Protein AF-A0A354DHS5-F1 (afdb_monomer_lite)

Radius of gyration: 15.84 Å; chains: 1; bounding box: 36×35×36 Å

Secondary structure (DSSP, 8-state):
-EEESSS-TTS-HHHHHHHHHHTT--EEEES-SB---SSSS--SPBPSEEESSHHHHHHHHHHHHHTT--S--EEE-PPPGGGPPPHHHHHHHHHHHHHHHHHTT--GGGHHHHHH--

Foldseek 3Di:
DAEAQADALLDDRVVVQVVCVVVVAFEEEAVDQARGRRQAQHDPHGGPYYDPDVVVVVVVQVVCVVVVNDDYYYYNYHDDPVRHDDPVVVVVLSVVQVVVCVVVVPDDPRSVVSSVVD

Sequence (118 aa):
AVICAGAKSILDLGLTMEYLETKGVPVIGYQTNVLPAFYTRTSPYPVNFRADDVETIAATLKTKWDLNLKGGAVIANPISEEHEMDEQTIRSVIETALRQADENDIKGKDVTPFLLGK

pLDDT: mean 93.33, std 7.1, range [56.22, 98.69]

Structure (mmCIF, N/CA/C/O backbone):
data_AF-A0A354DHS5-F1
#
_entry.id   AF-A0A354DHS5-F1
#
loop_
_atom_site.group_PDB
_atom_site.id
_atom_site.type_symbol
_atom_site.label_atom_id
_atom_site.label_alt_id
_atom_site.label_comp_id
_atom_site.label_asym_id
_atom_site.label_entity_id
_atom_site.label_seq_id
_atom_site.pdbx_PDB_ins_code
_atom_site.Cartn_x
_atom_site.Cartn_y
_atom_site.Cartn_z
_atom_site.occupancy
_atom_site.B_iso_or_equiv
_atom_site.auth_seq_id
_atom_site.auth_comp_id
_atom_site.auth_asym_id
_atom_site.auth_atom_id
_atom_site.pdbx_PDB_model_num
ATOM 1 N N . ALA A 1 1 ? -0.701 -5.554 -12.805 1.00 93.25 1 ALA A N 1
ATOM 2 C CA . ALA A 1 1 ? -0.249 -4.585 -11.789 1.00 93.25 1 ALA A CA 1
ATOM 3 C C . ALA A 1 1 ? -1.465 -3.822 -11.282 1.00 93.25 1 ALA A C 1
ATOM 5 O O . ALA A 1 1 ? -2.400 -3.672 -12.061 1.00 93.25 1 ALA A O 1
ATOM 6 N N . VAL A 1 2 ? -1.487 -3.406 -10.016 1.00 98.31 2 VAL A N 1
ATOM 7 C CA . VAL A 1 2 ? -2.601 -2.644 -9.425 1.00 98.31 2 VAL A CA 1
ATOM 8 C C . VAL A 1 2 ? -2.057 -1.323 -8.902 1.00 98.31 2 VAL A C 1
ATOM 10 O O . VAL A 1 2 ? -1.125 -1.332 -8.105 1.00 98.31 2 VAL A O 1
ATOM 13 N N . ILE A 1 3 ? -2.626 -0.212 -9.365 1.00 98.38 3 ILE A N 1
ATOM 14 C CA . ILE A 1 3 ? -2.281 1.139 -8.921 1.00 98.38 3 ILE A CA 1
ATOM 15 C C . ILE A 1 3 ? -3.321 1.569 -7.887 1.00 98.38 3 ILE A C 1
ATOM 17 O O . ILE A 1 3 ? -4.521 1.474 -8.154 1.00 98.38 3 ILE A O 1
ATOM 21 N N . CYS A 1 4 ? -2.883 2.017 -6.714 1.00 98.31 4 CYS A N 1
ATOM 22 C CA . CYS A 1 4 ? -3.774 2.471 -5.647 1.00 98.31 4 CYS A CA 1
ATOM 23 C C . CYS A 1 4 ? -3.083 3.456 -4.699 1.00 98.31 4 CYS A C 1
ATOM 25 O O . CYS A 1 4 ? -1.862 3.562 -4.690 1.00 98.31 4 CYS A O 1
ATOM 27 N N . ALA A 1 5 ? -3.859 4.109 -3.832 1.00 97.50 5 ALA A N 1
ATOM 28 C CA . ALA A 1 5 ? -3.346 4.911 -2.719 1.00 97.50 5 ALA A CA 1
ATOM 29 C C . ALA A 1 5 ? -2.967 4.057 -1.490 1.00 97.50 5 ALA A C 1
ATOM 31 O O . ALA A 1 5 ? -3.159 4.473 -0.355 1.00 97.50 5 ALA A O 1
ATOM 32 N N . GLY A 1 6 ? -2.465 2.837 -1.714 1.00 95.81 6 GLY A N 1
ATOM 33 C CA . GLY A 1 6 ? -2.236 1.839 -0.667 1.00 95.81 6 GLY A CA 1
ATOM 34 C C . GLY A 1 6 ? -3.487 1.025 -0.323 1.00 95.81 6 GLY A C 1
ATOM 35 O O . GLY A 1 6 ? -4.431 0.939 -1.118 1.00 95.81 6 GLY A O 1
ATOM 36 N N . ALA A 1 7 ? -3.475 0.363 0.836 1.00 93.44 7 ALA A N 1
ATOM 37 C CA . ALA A 1 7 ? -4.651 -0.343 1.344 1.00 93.44 7 ALA A CA 1
ATOM 38 C C . ALA A 1 7 ? -5.637 0.668 1.947 1.00 93.44 7 ALA A C 1
ATOM 40 O O . ALA A 1 7 ? -5.229 1.738 2.390 1.00 93.44 7 ALA A O 1
ATOM 41 N N . LYS A 1 8 ? -6.938 0.344 1.972 1.00 90.56 8 LYS A N 1
ATOM 42 C CA . LYS A 1 8 ? -7.931 1.224 2.606 1.00 90.56 8 LYS A CA 1
ATOM 43 C C . LYS A 1 8 ? -7.534 1.468 4.065 1.00 90.56 8 LYS A C 1
ATOM 45 O O . LYS A 1 8 ? -7.188 0.518 4.759 1.00 90.56 8 LYS A O 1
ATOM 50 N N . SER A 1 9 ? -7.654 2.709 4.524 1.00 85.75 9 SER A N 1
ATOM 51 C CA . SER A 1 9 ? -7.237 3.171 5.859 1.00 85.75 9 SER A CA 1
ATOM 52 C C . SER A 1 9 ? -7.906 2.445 7.039 1.00 85.75 9 SER A C 1
ATOM 54 O O . SER A 1 9 ? -7.416 2.488 8.158 1.00 85.75 9 SER A O 1
ATOM 56 N N . ILE A 1 10 ? -9.016 1.754 6.778 1.00 85.38 10 ILE A N 1
ATOM 57 C CA . ILE A 1 10 ? -9.744 0.900 7.726 1.00 85.38 10 ILE A CA 1
ATOM 58 C C . ILE A 1 10 ? -9.069 -0.458 7.993 1.00 85.38 10 ILE A C 1
ATOM 60 O O . ILE A 1 10 ? -9.553 -1.226 8.820 1.00 85.38 10 ILE A O 1
ATOM 64 N N . LEU A 1 11 ? -8.028 -0.806 7.232 1.00 90.56 11 LEU A N 1
ATOM 65 C CA . LEU A 1 11 ? -7.329 -2.089 7.306 1.00 90.56 11 LEU A CA 1
ATOM 66 C C . LEU A 1 11 ? -6.050 -1.977 8.141 1.00 90.56 11 LEU A C 1
ATOM 68 O O . LEU A 1 11 ? -5.474 -0.902 8.288 1.00 90.56 11 LEU A O 1
ATOM 72 N N . ASP A 1 12 ? -5.555 -3.121 8.610 1.00 93.00 12 ASP A N 1
ATOM 73 C CA . ASP A 1 12 ? -4.236 -3.210 9.232 1.00 93.00 12 ASP A CA 1
ATOM 74 C C . ASP A 1 12 ? -3.142 -3.217 8.153 1.00 93.00 12 ASP A C 1
ATOM 76 O O . ASP A 1 12 ? -2.963 -4.194 7.414 1.00 93.00 12 ASP A O 1
ATOM 80 N N . LEU A 1 13 ? -2.424 -2.100 8.032 1.00 94.94 13 LEU A N 1
ATOM 81 C CA . LEU A 1 13 ? -1.376 -1.927 7.027 1.00 94.94 13 LEU A CA 1
ATOM 82 C C . LEU A 1 13 ? -0.143 -2.791 7.309 1.00 94.94 13 LEU A C 1
ATOM 84 O O . LEU A 1 13 ? 0.457 -3.299 6.363 1.00 94.94 13 LEU A O 1
ATOM 88 N N . GLY A 1 14 ? 0.204 -3.007 8.580 1.00 95.94 14 GLY A N 1
ATOM 89 C CA . GLY A 1 14 ? 1.340 -3.845 8.962 1.00 95.94 14 GLY A CA 1
ATOM 90 C C . GLY A 1 14 ? 1.111 -5.294 8.559 1.00 95.94 14 GLY A C 1
ATOM 91 O O . GLY A 1 14 ? 1.910 -5.865 7.820 1.00 95.94 14 GLY A O 1
ATOM 92 N N . LEU A 1 15 ? -0.038 -5.855 8.942 1.00 97.62 15 LEU A N 1
ATOM 93 C CA . LEU A 1 15 ? -0.424 -7.210 8.539 1.00 97.62 15 LEU A CA 1
ATOM 94 C C . LEU A 1 15 ? -0.595 -7.336 7.021 1.00 97.62 15 LEU A C 1
ATOM 96 O O . LEU A 1 15 ? -0.303 -8.388 6.454 1.00 97.62 15 LEU A O 1
ATOM 100 N N . THR A 1 16 ? -1.039 -6.273 6.345 1.00 97.56 16 THR A N 1
ATOM 101 C CA . THR A 1 16 ? -1.123 -6.255 4.878 1.00 97.56 16 THR A CA 1
ATOM 102 C C . THR A 1 16 ? 0.262 -6.372 4.242 1.00 97.56 16 THR A C 1
ATOM 104 O O . THR A 1 16 ? 0.433 -7.174 3.323 1.00 97.56 16 THR A O 1
ATOM 107 N N . MET A 1 17 ? 1.251 -5.614 4.726 1.00 97.94 17 MET A N 1
ATOM 108 C CA . MET A 1 17 ? 2.624 -5.676 4.214 1.00 97.94 17 MET A CA 1
ATOM 109 C C . MET A 1 17 ? 3.251 -7.055 4.432 1.00 97.94 17 MET A C 1
ATOM 111 O O . MET A 1 17 ? 3.751 -7.641 3.472 1.00 97.94 17 MET A O 1
ATOM 115 N N . GLU A 1 18 ? 3.108 -7.624 5.630 1.00 98.19 18 GLU A N 1
ATOM 116 C CA . GLU A 1 18 ? 3.556 -8.991 5.945 1.00 98.19 18 GLU A CA 1
ATOM 117 C C . GLU A 1 18 ? 2.909 -10.041 5.026 1.00 98.19 18 GLU A C 1
ATOM 119 O O . GLU A 1 18 ? 3.559 -10.970 4.529 1.00 98.19 18 GLU A O 1
ATOM 124 N N . TYR A 1 19 ? 1.611 -9.892 4.743 1.00 98.38 19 TYR A N 1
ATOM 125 C CA . TYR A 1 19 ? 0.894 -10.808 3.860 1.00 98.38 19 TYR A CA 1
ATOM 126 C C . TYR A 1 19 ? 1.394 -10.716 2.414 1.00 98.38 19 TYR A C 1
ATOM 128 O O . TYR A 1 19 ? 1.583 -11.743 1.755 1.00 98.38 19 TYR A O 1
ATOM 136 N N . LEU A 1 20 ? 1.602 -9.500 1.903 1.00 97.94 20 LEU A N 1
ATOM 137 C CA . LEU A 1 20 ? 2.101 -9.273 0.545 1.00 97.94 20 LEU A CA 1
ATOM 138 C C . LEU A 1 20 ? 3.525 -9.807 0.382 1.00 97.94 20 LEU A C 1
ATOM 140 O O . LEU A 1 20 ? 3.795 -10.498 -0.605 1.00 97.94 20 LEU A O 1
ATOM 144 N N . GLU A 1 21 ? 4.389 -9.583 1.372 1.00 97.00 21 GLU A N 1
ATOM 145 C CA . GLU A 1 21 ? 5.743 -10.135 1.412 1.00 97.00 21 GLU A CA 1
ATOM 146 C C . GLU A 1 21 ? 5.721 -11.667 1.391 1.00 97.00 21 GLU A C 1
ATOM 148 O O . GLU A 1 21 ? 6.322 -12.284 0.509 1.00 97.00 21 GLU A O 1
ATOM 153 N N . THR A 1 22 ? 4.925 -12.288 2.267 1.00 97.50 22 THR A N 1
ATOM 154 C CA . THR A 1 22 ? 4.758 -13.751 2.326 1.00 97.50 22 THR A CA 1
ATOM 155 C C . THR A 1 22 ? 4.285 -14.337 0.989 1.00 97.50 22 THR A C 1
ATOM 157 O O . THR A 1 22 ? 4.631 -15.465 0.628 1.00 97.50 22 THR A O 1
ATOM 160 N N . LYS A 1 23 ? 3.476 -13.591 0.227 1.00 97.19 23 LYS A N 1
ATOM 161 C CA . LYS A 1 23 ? 2.977 -14.003 -1.097 1.00 97.19 23 LYS A CA 1
ATOM 162 C C . LYS A 1 23 ? 3.905 -13.621 -2.254 1.00 97.19 23 LYS A C 1
ATOM 164 O O . LYS A 1 23 ? 3.567 -13.919 -3.401 1.00 97.19 23 LYS A O 1
ATOM 169 N N . GLY A 1 24 ? 5.045 -12.986 -1.986 1.00 96.44 24 GLY A N 1
ATOM 170 C CA . GLY A 1 24 ? 5.980 -12.520 -3.010 1.00 96.44 24 GLY A CA 1
ATOM 171 C C . GLY A 1 24 ? 5.387 -11.443 -3.925 1.00 96.44 24 GLY A C 1
ATOM 172 O O . GLY A 1 24 ? 5.729 -11.384 -5.111 1.00 96.44 24 GLY A O 1
ATOM 173 N N . VAL A 1 25 ? 4.460 -10.629 -3.410 1.00 98.00 25 VAL A N 1
ATOM 174 C CA . VAL A 1 25 ? 3.856 -9.507 -4.139 1.00 98.00 25 VAL A CA 1
ATOM 175 C C . VAL A 1 25 ? 4.640 -8.234 -3.817 1.00 98.00 25 VAL A C 1
ATOM 177 O O . VAL A 1 25 ? 4.541 -7.743 -2.696 1.00 98.00 25 VAL A O 1
ATOM 180 N N . PRO A 1 26 ? 5.390 -7.664 -4.776 1.00 97.56 26 PRO A N 1
ATOM 181 C CA . PRO A 1 26 ? 6.142 -6.445 -4.524 1.00 97.56 26 PRO A CA 1
ATOM 182 C C . PRO A 1 26 ? 5.209 -5.239 -4.391 1.00 97.56 26 PRO A C 1
ATOM 184 O O . PRO A 1 26 ? 4.252 -5.081 -5.162 1.00 97.56 26 PRO A O 1
ATOM 187 N N . VAL A 1 27 ? 5.544 -4.371 -3.444 1.00 98.50 27 VAL A N 1
ATOM 188 C CA . VAL A 1 27 ? 4.927 -3.070 -3.199 1.00 98.50 27 VAL A CA 1
ATOM 189 C C . VAL A 1 27 ? 5.917 -1.979 -3.588 1.00 98.50 27 VAL A C 1
ATOM 191 O O . VAL A 1 27 ? 6.984 -1.843 -2.989 1.00 98.50 27 VAL A O 1
ATOM 194 N N . ILE A 1 28 ? 5.546 -1.215 -4.609 1.00 98.69 28 ILE A N 1
ATOM 195 C CA . ILE A 1 28 ? 6.348 -0.163 -5.227 1.00 98.69 28 ILE A CA 1
ATOM 196 C C . ILE A 1 28 ? 5.760 1.183 -4.828 1.00 98.69 28 ILE A C 1
ATOM 198 O O . ILE A 1 28 ? 4.611 1.460 -5.162 1.00 98.69 28 ILE A O 1
ATOM 202 N N . GLY A 1 29 ? 6.526 2.025 -4.143 1.00 98.62 29 GLY A N 1
ATOM 203 C CA . GLY A 1 29 ? 6.121 3.400 -3.855 1.00 98.62 29 GLY A CA 1
ATOM 204 C C . GLY A 1 29 ? 6.422 4.309 -5.040 1.00 98.62 29 GLY A C 1
ATOM 205 O O . GLY A 1 29 ? 7.585 4.459 -5.413 1.00 98.62 29 GLY A O 1
ATOM 206 N N . TYR A 1 30 ? 5.402 4.934 -5.628 1.00 98.69 30 TYR A N 1
ATOM 207 C CA . TYR A 1 30 ? 5.616 5.964 -6.645 1.00 98.69 30 TYR A CA 1
ATOM 208 C C . TYR A 1 30 ? 5.991 7.278 -5.956 1.00 98.69 30 TYR A C 1
ATOM 210 O O . TYR A 1 30 ? 5.181 7.8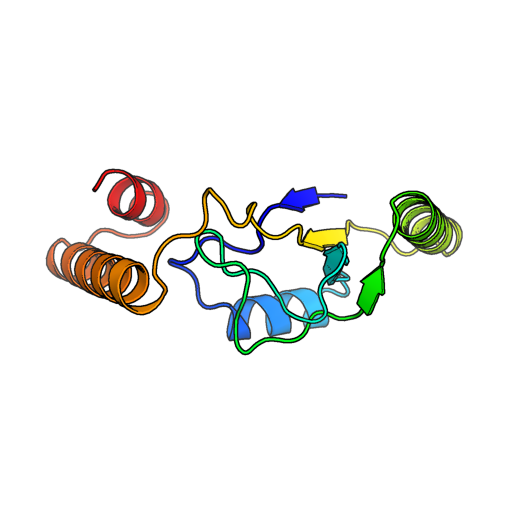54 -5.232 1.00 98.69 30 TYR A O 1
ATOM 218 N N . GLN A 1 31 ? 7.242 7.708 -6.133 1.00 98.44 31 GLN A N 1
ATOM 219 C CA . GLN A 1 31 ? 7.823 8.916 -5.531 1.00 98.44 31 GLN A CA 1
ATOM 220 C C . GLN A 1 31 ? 7.770 8.957 -3.989 1.00 98.44 31 GLN A C 1
ATOM 222 O O . GLN A 1 31 ? 7.905 10.013 -3.374 1.00 98.44 31 GLN A O 1
ATOM 227 N N . THR A 1 32 ? 7.619 7.798 -3.338 1.00 98.44 32 THR A N 1
ATOM 228 C CA . THR A 1 32 ? 7.533 7.660 -1.877 1.00 98.44 32 THR A CA 1
ATOM 229 C C . THR A 1 32 ? 8.307 6.442 -1.377 1.00 98.44 32 THR A C 1
ATOM 231 O O . THR A 1 32 ? 8.425 5.438 -2.075 1.00 98.44 32 THR A O 1
ATOM 234 N N . ASN A 1 33 ? 8.828 6.534 -0.151 1.00 98.38 33 ASN A N 1
ATOM 235 C CA . ASN A 1 33 ? 9.498 5.432 0.551 1.00 98.38 33 ASN A CA 1
ATOM 236 C C . ASN A 1 33 ? 8.571 4.701 1.538 1.00 98.38 33 ASN A C 1
ATOM 238 O O . ASN A 1 33 ? 8.968 3.695 2.124 1.00 98.38 33 ASN A O 1
ATOM 242 N N . VAL A 1 34 ? 7.350 5.197 1.732 1.00 98.31 34 VAL A N 1
ATOM 243 C CA . VAL A 1 34 ? 6.371 4.643 2.675 1.00 98.31 34 VAL A CA 1
ATOM 244 C C . VAL A 1 34 ? 5.085 4.271 1.958 1.00 98.31 34 VAL A C 1
ATOM 246 O O . VAL A 1 34 ? 4.749 4.851 0.924 1.00 98.31 34 VAL A O 1
ATOM 249 N N . LEU A 1 35 ? 4.369 3.294 2.502 1.00 98.25 35 LEU A N 1
ATOM 250 C CA . LEU A 1 35 ? 3.052 2.905 2.033 1.00 98.25 35 LEU A CA 1
ATOM 251 C C . LEU A 1 35 ? 2.065 4.045 2.354 1.00 98.25 35 LEU A C 1
ATOM 253 O O . LEU A 1 35 ? 1.866 4.326 3.534 1.00 98.25 35 LEU A O 1
ATOM 257 N N . PRO A 1 36 ? 1.434 4.704 1.369 1.00 97.88 36 PRO A N 1
ATOM 258 C CA . PRO A 1 36 ? 0.335 5.630 1.633 1.00 97.88 36 PRO A CA 1
ATOM 259 C C . PRO A 1 36 ? -0.842 4.907 2.303 1.00 97.88 36 PRO A C 1
ATOM 261 O O . PRO A 1 36 ? -1.122 3.746 1.996 1.00 97.88 36 PRO A O 1
ATOM 264 N N . ALA A 1 37 ? -1.544 5.593 3.204 1.00 96.12 37 ALA A N 1
ATOM 265 C CA . ALA A 1 37 ? -2.663 5.038 3.968 1.00 96.12 37 ALA A CA 1
ATOM 266 C C . ALA A 1 37 ? -4.014 5.556 3.454 1.00 96.12 37 ALA A C 1
ATOM 268 O O . ALA A 1 37 ? -4.889 5.959 4.222 1.00 96.12 37 ALA A O 1
ATOM 269 N N . PHE A 1 38 ? -4.197 5.518 2.132 1.00 95.50 38 PHE A N 1
ATOM 270 C CA . PHE A 1 38 ? -5.410 5.904 1.410 1.00 95.50 38 PHE A CA 1
ATOM 271 C C . PHE A 1 38 ? -5.759 7.400 1.482 1.00 95.50 38 PHE A C 1
ATOM 273 O O . PHE A 1 38 ? -5.628 8.089 0.474 1.00 95.50 38 PHE A O 1
ATOM 280 N N . TYR A 1 39 ? -6.179 7.902 2.647 1.00 94.44 39 TYR A N 1
ATOM 281 C CA . TYR A 1 39 ? -6.520 9.317 2.864 1.00 94.44 39 TYR A CA 1
ATOM 282 C C . TYR A 1 39 ? -5.319 10.180 3.267 1.00 94.44 39 TYR A C 1
ATOM 284 O O . TYR A 1 39 ? -5.378 11.400 3.123 1.00 94.44 39 TYR A O 1
ATOM 292 N N . THR A 1 40 ? -4.244 9.555 3.753 1.00 95.19 40 THR A N 1
ATOM 293 C CA . THR A 1 40 ? -2.977 10.217 4.081 1.00 95.19 40 THR A CA 1
ATOM 294 C C . THR A 1 40 ? -1.861 9.728 3.166 1.00 95.19 40 THR A C 1
ATOM 296 O O . THR A 1 40 ? -1.836 8.576 2.708 1.00 95.19 40 THR A O 1
ATOM 299 N N . ARG A 1 41 ? -0.912 10.617 2.885 1.00 96.94 41 ARG A N 1
ATOM 300 C CA . ARG A 1 41 ? 0.248 10.358 2.023 1.00 96.94 41 ARG A CA 1
ATOM 301 C C . ARG A 1 41 ? 1.275 9.460 2.698 1.00 96.94 41 ARG A C 1
ATOM 303 O O . ARG A 1 41 ? 2.035 8.782 2.007 1.00 96.94 41 ARG A O 1
ATOM 310 N N . THR A 1 42 ? 1.295 9.447 4.026 1.00 95.38 42 THR A N 1
ATOM 311 C CA . THR A 1 42 ? 2.297 8.760 4.841 1.00 95.38 42 THR A CA 1
ATOM 312 C C . THR A 1 42 ? 1.679 7.683 5.731 1.00 95.38 42 THR A C 1
ATOM 314 O O . THR A 1 42 ? 0.489 7.694 6.051 1.00 95.38 42 THR A O 1
ATOM 317 N N . SER A 1 43 ? 2.521 6.729 6.121 1.00 95.38 43 SER A N 1
ATOM 318 C CA . SER A 1 43 ? 2.275 5.751 7.181 1.00 95.38 43 SER A CA 1
ATOM 319 C C . SER A 1 43 ? 3.630 5.326 7.771 1.00 95.38 43 SER A C 1
ATOM 321 O O . SER A 1 43 ? 4.670 5.623 7.169 1.00 95.38 43 SER A O 1
ATOM 323 N N . PRO A 1 44 ? 3.672 4.622 8.917 1.00 95.44 44 PRO A N 1
ATOM 324 C CA . PRO A 1 44 ? 4.932 4.131 9.476 1.00 95.44 44 PRO A CA 1
ATOM 325 C C . PRO A 1 44 ? 5.511 2.924 8.714 1.00 95.44 44 PRO A C 1
ATOM 327 O O . PRO A 1 44 ? 6.566 2.420 9.098 1.00 95.44 44 PRO A O 1
ATOM 330 N N . TYR A 1 45 ? 4.843 2.436 7.661 1.00 97.69 45 TYR A N 1
ATOM 331 C CA . TYR A 1 45 ? 5.223 1.211 6.959 1.00 97.69 45 TYR A CA 1
ATOM 332 C C . TYR A 1 45 ? 6.018 1.524 5.684 1.00 97.69 45 TYR A C 1
ATOM 334 O O . TYR A 1 45 ? 5.490 2.191 4.792 1.00 97.69 45 TYR A O 1
ATOM 342 N N . PRO A 1 46 ? 7.269 1.053 5.550 1.00 98.12 46 PRO A N 1
ATOM 343 C CA . PRO A 1 46 ? 8.051 1.241 4.332 1.00 98.12 46 PRO A CA 1
ATOM 344 C C . PRO A 1 46 ? 7.506 0.384 3.181 1.00 98.12 46 PRO A C 1
ATOM 346 O O . PRO A 1 46 ? 7.005 -0.715 3.404 1.00 98.12 46 PRO A O 1
ATOM 349 N N . VAL A 1 47 ? 7.637 0.860 1.941 1.00 98.19 47 VAL A N 1
ATOM 350 C CA . VAL A 1 47 ? 7.444 0.012 0.744 1.00 98.19 47 VAL A CA 1
ATOM 351 C C . VAL A 1 47 ? 8.682 -0.854 0.487 1.00 98.19 47 VAL A C 1
ATOM 353 O O . VAL A 1 47 ? 9.744 -0.601 1.052 1.00 98.19 47 VAL A O 1
ATOM 356 N N . ASN A 1 48 ? 8.590 -1.849 -0.405 1.00 96.06 48 ASN A N 1
ATOM 357 C CA . ASN A 1 48 ? 9.763 -2.662 -0.750 1.00 96.06 48 ASN A CA 1
ATOM 358 C C . ASN A 1 48 ? 10.805 -1.856 -1.538 1.00 96.06 48 ASN A C 1
ATOM 360 O O . ASN A 1 48 ? 12.001 -2.017 -1.309 1.00 96.06 48 ASN A O 1
ATOM 364 N N . PHE A 1 49 ? 10.362 -1.001 -2.467 1.00 95.12 49 PHE A N 1
ATOM 365 C CA . PHE A 1 49 ? 11.233 -0.038 -3.141 1.00 95.12 49 PHE A CA 1
ATOM 366 C C . PHE A 1 49 ? 10.455 1.165 -3.681 1.00 95.12 49 PHE A C 1
ATOM 368 O O . PHE A 1 49 ? 9.262 1.080 -3.980 1.00 95.12 49 PHE A O 1
ATOM 375 N N . ARG A 1 50 ? 11.162 2.287 -3.822 1.00 98.38 50 ARG A N 1
ATOM 376 C CA . ARG A 1 50 ? 10.674 3.523 -4.434 1.00 98.38 50 ARG A CA 1
ATOM 377 C C . ARG A 1 50 ? 11.028 3.558 -5.920 1.00 98.38 50 ARG A C 1
ATOM 379 O O . ARG A 1 50 ? 12.129 3.165 -6.296 1.00 98.38 50 ARG A O 1
ATOM 386 N N . ALA A 1 51 ? 10.119 4.071 -6.740 1.00 98.44 51 ALA A N 1
ATOM 387 C CA . ALA A 1 51 ? 10.369 4.433 -8.132 1.00 98.44 51 ALA A CA 1
ATOM 388 C C . ALA A 1 51 ? 9.877 5.864 -8.379 1.00 98.44 51 ALA A C 1
ATOM 390 O O . ALA A 1 51 ? 8.760 6.203 -7.987 1.00 98.44 51 ALA A O 1
ATOM 391 N N . ASP A 1 52 ? 10.702 6.702 -9.006 1.00 98.38 52 ASP A N 1
ATOM 392 C CA . ASP A 1 52 ? 10.391 8.124 -9.216 1.00 98.38 52 ASP A CA 1
ATOM 393 C C . ASP A 1 52 ? 9.719 8.420 -10.568 1.00 98.38 52 ASP A C 1
ATOM 395 O O . ASP A 1 52 ? 9.149 9.497 -10.753 1.00 98.38 52 ASP A O 1
ATOM 399 N N . ASP A 1 53 ? 9.725 7.444 -11.478 1.00 98.31 53 ASP A N 1
ATOM 400 C CA . ASP A 1 53 ? 9.174 7.525 -12.829 1.00 98.31 53 ASP A CA 1
ATOM 401 C C . ASP A 1 53 ? 8.460 6.223 -13.240 1.00 98.31 53 ASP A C 1
ATOM 403 O O . ASP A 1 53 ? 8.639 5.149 -12.648 1.00 98.31 53 ASP A O 1
ATOM 407 N N . VAL A 1 54 ? 7.592 6.330 -14.248 1.00 98.19 54 VAL A N 1
ATOM 408 C CA . VAL A 1 54 ? 6.743 5.218 -14.703 1.00 98.19 54 VAL A CA 1
ATOM 409 C C . VAL A 1 54 ? 7.520 4.202 -15.537 1.00 98.19 54 VAL A C 1
ATOM 411 O O . VAL A 1 54 ? 7.166 3.020 -15.550 1.00 98.19 54 VAL A O 1
ATOM 414 N N . GLU A 1 55 ? 8.598 4.625 -16.191 1.00 98.56 55 GLU A N 1
ATOM 415 C CA . GLU A 1 55 ? 9.488 3.788 -16.989 1.00 98.56 55 GLU A CA 1
ATOM 416 C C . GLU A 1 55 ? 10.192 2.748 -16.109 1.00 98.56 55 GLU A C 1
ATOM 418 O O . GLU A 1 55 ? 10.215 1.562 -16.448 1.00 98.56 55 GLU A O 1
ATOM 423 N N . THR A 1 56 ? 10.676 3.156 -14.938 1.00 98.38 56 THR A N 1
ATOM 424 C CA . THR A 1 56 ? 11.293 2.291 -13.926 1.00 98.38 56 THR A CA 1
ATOM 425 C C . THR A 1 56 ? 10.300 1.253 -13.408 1.00 98.38 56 THR A C 1
ATOM 427 O O . THR A 1 56 ? 10.627 0.064 -13.298 1.00 98.38 56 THR A O 1
ATOM 430 N N . ILE A 1 57 ? 9.054 1.662 -13.144 1.00 98.38 57 ILE A N 1
ATOM 431 C CA . ILE A 1 57 ? 7.981 0.739 -12.746 1.00 98.38 57 ILE A CA 1
ATOM 432 C C . ILE A 1 57 ? 7.722 -0.276 -13.866 1.00 98.38 57 ILE A C 1
ATOM 434 O O . ILE A 1 57 ? 7.714 -1.486 -13.619 1.00 98.38 57 ILE A O 1
ATOM 438 N N . ALA A 1 58 ? 7.548 0.190 -15.104 1.00 98.38 58 ALA A N 1
ATOM 439 C CA . ALA A 1 58 ? 7.277 -0.664 -16.257 1.00 98.38 58 ALA A CA 1
ATOM 440 C C . ALA A 1 58 ? 8.416 -1.667 -16.519 1.00 98.38 58 ALA A C 1
ATOM 442 O O . ALA A 1 58 ? 8.155 -2.859 -16.710 1.00 98.38 58 ALA A O 1
ATOM 443 N N . ALA A 1 59 ? 9.672 -1.218 -16.460 1.00 98.31 59 ALA A N 1
ATOM 444 C CA . ALA A 1 59 ? 10.855 -2.062 -16.617 1.00 98.31 59 ALA A CA 1
ATOM 445 C C . ALA A 1 59 ? 10.956 -3.128 -15.514 1.00 98.31 59 ALA A C 1
ATOM 447 O O . ALA A 1 59 ? 11.292 -4.285 -15.794 1.00 98.31 59 ALA A O 1
ATOM 448 N N . THR A 1 60 ? 10.593 -2.779 -14.277 1.00 97.44 60 THR A N 1
ATOM 449 C CA . THR A 1 60 ? 10.588 -3.725 -13.152 1.00 97.44 60 THR A CA 1
ATOM 450 C C . THR A 1 60 ? 9.517 -4.802 -13.324 1.00 97.44 60 THR A C 1
ATOM 452 O O . THR A 1 60 ? 9.795 -5.991 -13.147 1.00 97.44 60 THR A O 1
ATOM 455 N N . LEU A 1 61 ? 8.303 -4.420 -13.734 1.00 97.94 61 LEU A N 1
ATOM 456 C CA . LEU A 1 61 ? 7.221 -5.369 -14.023 1.00 97.94 61 LEU A CA 1
ATOM 457 C C . LEU A 1 61 ? 7.586 -6.310 -15.172 1.00 97.94 61 LEU A C 1
ATOM 459 O O . LEU A 1 61 ? 7.387 -7.521 -15.061 1.00 97.94 61 LEU A O 1
ATOM 463 N N . LYS A 1 62 ? 8.161 -5.761 -16.248 1.00 98.25 62 LYS A N 1
ATOM 464 C CA . LYS A 1 62 ? 8.645 -6.553 -17.378 1.00 98.25 62 LYS A CA 1
ATOM 465 C C . LYS A 1 62 ? 9.689 -7.572 -16.925 1.00 98.25 62 LYS A C 1
ATOM 467 O O . LYS A 1 62 ? 9.519 -8.757 -17.187 1.00 98.25 62 LYS A O 1
ATOM 472 N N . THR A 1 63 ? 10.703 -7.131 -16.182 1.00 97.94 63 THR A N 1
ATOM 473 C CA . THR A 1 63 ? 11.758 -8.009 -15.650 1.00 97.94 63 THR A CA 1
ATOM 474 C C . THR A 1 63 ? 11.180 -9.127 -14.783 1.00 97.94 63 THR A C 1
ATOM 476 O O . THR A 1 63 ? 11.528 -10.293 -14.965 1.00 97.94 63 THR A O 1
ATOM 479 N N . LYS A 1 64 ? 10.246 -8.807 -13.876 1.00 97.00 64 LYS A N 1
ATOM 480 C CA . LYS A 1 64 ? 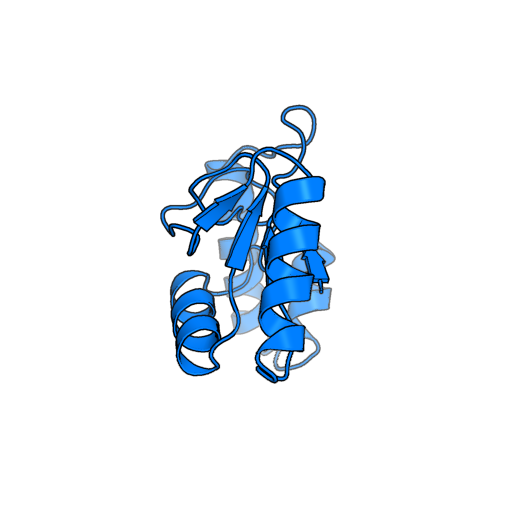9.556 -9.803 -13.040 1.00 97.00 64 LYS A CA 1
ATOM 481 C C . LYS A 1 64 ? 8.918 -10.909 -13.888 1.00 97.00 64 LYS A C 1
ATOM 483 O O . LYS A 1 64 ? 9.060 -12.089 -13.564 1.00 97.00 64 LYS A O 1
ATOM 488 N N . TRP A 1 65 ? 8.203 -10.543 -14.948 1.00 97.88 65 TRP A N 1
ATOM 489 C CA . TRP A 1 65 ? 7.511 -11.514 -15.795 1.00 97.88 65 TRP A CA 1
ATOM 490 C C . TRP A 1 65 ? 8.449 -12.265 -16.743 1.00 97.88 65 TRP A C 1
ATOM 492 O O . TRP A 1 65 ? 8.244 -13.461 -16.941 1.00 97.88 65 TRP A O 1
ATOM 502 N N . ASP A 1 66 ? 9.503 -11.623 -17.251 1.00 98.38 66 ASP A N 1
ATOM 503 C CA . ASP A 1 66 ? 10.545 -12.278 -18.057 1.00 98.38 66 ASP A CA 1
ATOM 504 C C . ASP A 1 66 ? 11.288 -13.360 -17.246 1.00 98.38 66 ASP A C 1
ATOM 506 O O . ASP A 1 66 ? 11.642 -14.410 -17.780 1.00 98.38 66 ASP A O 1
ATOM 510 N N . LEU A 1 67 ? 11.446 -13.157 -15.932 1.00 97.94 67 LEU A N 1
ATOM 511 C CA . LEU A 1 67 ? 11.974 -14.151 -14.985 1.00 97.94 67 LEU A CA 1
ATOM 512 C C . LEU A 1 67 ? 10.952 -15.238 -14.593 1.00 97.94 67 LEU A C 1
ATOM 514 O O . LEU A 1 67 ? 11.208 -16.035 -13.691 1.00 97.94 67 LEU A O 1
ATOM 518 N N . ASN A 1 68 ? 9.783 -15.278 -15.241 1.00 97.31 68 ASN A N 1
ATOM 519 C CA . ASN A 1 68 ? 8.691 -16.222 -14.981 1.00 97.31 68 ASN A CA 1
ATOM 520 C C . ASN A 1 68 ? 8.133 -16.168 -13.539 1.00 97.31 68 ASN A C 1
ATOM 522 O O . ASN A 1 68 ? 7.489 -17.110 -13.065 1.00 97.31 68 ASN A O 1
ATOM 526 N N . LEU A 1 69 ? 8.332 -15.050 -12.829 1.00 97.00 69 LEU A N 1
ATOM 527 C CA . LEU A 1 69 ? 7.735 -14.822 -11.515 1.00 97.00 69 LEU A CA 1
ATOM 528 C C . LEU A 1 69 ? 6.274 -14.404 -11.703 1.00 97.00 69 LEU A C 1
ATOM 530 O O . LEU A 1 69 ? 5.968 -13.239 -11.976 1.00 97.00 69 LEU A O 1
ATOM 534 N N . LYS A 1 70 ? 5.357 -15.353 -11.522 1.00 94.50 70 LYS A N 1
ATOM 535 C CA . LYS A 1 70 ? 3.910 -15.140 -11.686 1.00 94.50 70 LYS A CA 1
ATOM 536 C C . LYS A 1 70 ? 3.348 -14.135 -10.667 1.00 94.50 70 LYS A C 1
ATOM 538 O O . LYS A 1 70 ? 3.987 -13.797 -9.670 1.00 94.50 70 LYS A O 1
ATOM 543 N N . GLY A 1 71 ? 2.136 -13.648 -10.927 1.00 95.44 71 GLY A N 1
ATOM 544 C CA . GLY A 1 71 ? 1.421 -12.724 -10.042 1.00 95.44 71 GLY A CA 1
ATOM 545 C C . GLY A 1 71 ? 1.603 -11.241 -10.380 1.00 95.44 71 GLY A C 1
ATOM 546 O O . GLY A 1 71 ? 2.237 -10.865 -11.371 1.00 95.44 71 GLY A O 1
ATOM 547 N N . GLY A 1 72 ? 0.970 -10.402 -9.560 1.00 96.56 72 GLY A N 1
ATOM 548 C CA . GLY A 1 72 ? 0.933 -8.951 -9.721 1.00 96.56 72 GLY A CA 1
ATOM 549 C C . GLY A 1 72 ? 1.997 -8.205 -8.914 1.00 96.56 72 GLY A C 1
ATOM 550 O O . GLY A 1 72 ? 2.933 -8.7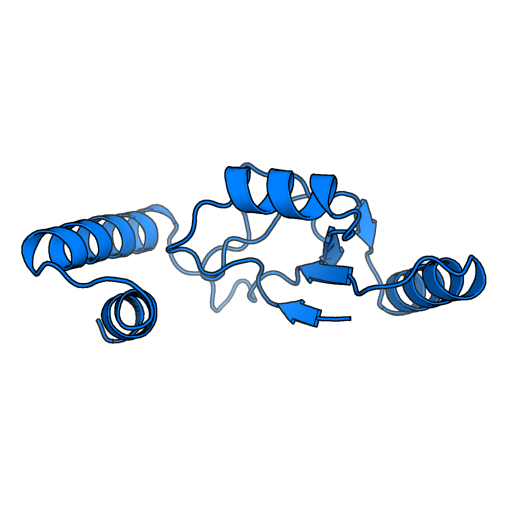95 -8.387 1.00 96.56 72 GLY A O 1
ATOM 551 N N . ALA A 1 73 ? 1.806 -6.891 -8.842 1.00 98.00 73 ALA A N 1
ATOM 552 C CA . ALA A 1 73 ? 2.550 -5.936 -8.029 1.00 98.00 73 ALA A CA 1
ATOM 553 C C . ALA A 1 73 ? 1.580 -4.825 -7.610 1.00 98.00 73 ALA A C 1
ATOM 555 O O . ALA A 1 73 ? 0.656 -4.513 -8.381 1.00 98.00 73 ALA A O 1
ATOM 556 N N . VAL A 1 74 ? 1.802 -4.244 -6.435 1.00 98.62 74 VAL A N 1
ATOM 557 C CA . VAL A 1 74 ? 1.099 -3.055 -5.943 1.00 98.62 74 VAL A CA 1
ATOM 558 C C . VAL A 1 74 ? 1.958 -1.836 -6.248 1.00 98.62 74 VAL A C 1
ATOM 560 O O . VAL A 1 74 ? 3.127 -1.802 -5.881 1.00 98.62 74 VAL A O 1
ATOM 563 N N . ILE A 1 75 ? 1.386 -0.845 -6.923 1.00 98.69 75 ILE A N 1
ATOM 564 C CA . ILE A 1 75 ? 2.000 0.461 -7.143 1.00 98.69 75 ILE A CA 1
ATOM 565 C C . ILE A 1 75 ? 1.247 1.426 -6.239 1.00 98.69 75 ILE A C 1
ATOM 567 O O . ILE A 1 75 ? 0.106 1.799 -6.523 1.00 98.69 75 ILE A O 1
ATOM 571 N N . ALA A 1 76 ? 1.875 1.768 -5.123 1.00 98.50 76 ALA A N 1
ATOM 572 C CA . ALA A 1 76 ? 1.329 2.645 -4.115 1.00 98.50 76 ALA A CA 1
ATOM 573 C C . ALA A 1 76 ? 1.657 4.100 -4.479 1.00 98.50 76 ALA A C 1
ATOM 575 O O . ALA A 1 76 ? 2.799 4.547 -4.372 1.00 98.50 76 ALA A O 1
ATOM 576 N N . ASN A 1 77 ? 0.643 4.810 -4.959 1.00 98.50 77 ASN A N 1
ATOM 577 C CA . ASN A 1 77 ? 0.701 6.201 -5.381 1.00 98.50 77 ASN A CA 1
ATOM 578 C C . ASN A 1 77 ? -0.016 7.072 -4.338 1.00 98.50 77 ASN A C 1
ATOM 580 O O . ASN A 1 77 ? -1.239 6.958 -4.228 1.00 98.50 77 ASN A O 1
ATOM 584 N N . PRO A 1 78 ? 0.699 7.899 -3.557 1.00 98.12 78 PRO A N 1
ATOM 585 C CA . PRO A 1 78 ? 0.077 8.767 -2.564 1.00 98.12 78 PRO A CA 1
ATOM 586 C C . PRO A 1 78 ? -1.007 9.665 -3.169 1.00 98.12 78 PRO A C 1
ATOM 588 O O . PRO A 1 78 ? -0.891 10.125 -4.304 1.00 98.12 78 PRO A O 1
ATOM 591 N N . ILE A 1 79 ? -2.044 9.956 -2.382 1.00 97.50 79 ILE A N 1
ATOM 592 C CA . ILE A 1 79 ? -3.019 11.004 -2.707 1.00 97.50 79 ILE A CA 1
ATOM 593 C C . ILE A 1 79 ? -2.302 12.349 -2.928 1.00 97.50 79 ILE A C 1
ATOM 595 O O . ILE A 1 79 ? -1.234 12.579 -2.354 1.00 97.50 79 ILE A O 1
ATOM 599 N N . SER A 1 80 ? -2.835 13.236 -3.770 1.00 96.50 80 SER A N 1
ATOM 600 C CA . SER A 1 80 ? -2.258 14.577 -3.936 1.00 96.50 80 SER A CA 1
ATOM 601 C C . SER A 1 80 ? -2.314 15.365 -2.621 1.00 96.50 80 SER A C 1
ATOM 603 O O . SER A 1 80 ? -3.189 15.142 -1.790 1.00 96.50 80 SER A O 1
ATOM 605 N N . GLU A 1 81 ? -1.376 16.293 -2.426 1.00 95.00 81 GLU A N 1
ATOM 606 C CA . GLU A 1 81 ? -1.284 17.104 -1.196 1.00 95.00 81 GLU A CA 1
ATOM 607 C C . GLU A 1 81 ? -2.550 17.930 -0.941 1.00 95.00 81 GLU A C 1
ATOM 609 O O . GLU A 1 81 ? -3.000 18.058 0.188 1.00 95.00 81 GLU A O 1
ATOM 614 N N . GLU A 1 82 ? -3.181 18.423 -2.004 1.00 96.25 82 GLU A N 1
ATOM 615 C CA . GLU A 1 82 ? -4.435 19.187 -1.963 1.00 96.25 82 GLU A CA 1
ATOM 616 C C . GLU A 1 82 ? -5.678 18.364 -1.577 1.00 96.25 82 GLU A C 1
ATOM 618 O O . GLU A 1 82 ? -6.736 18.930 -1.300 1.00 96.25 82 GLU A O 1
ATOM 623 N N . HIS A 1 83 ? -5.576 17.034 -1.596 1.00 95.50 83 HIS A N 1
ATOM 624 C CA . HIS A 1 83 ? -6.666 16.118 -1.256 1.00 95.50 83 HIS A CA 1
ATOM 625 C C . HIS A 1 83 ? -6.343 15.246 -0.037 1.00 95.50 83 HIS A C 1
ATOM 627 O O . HIS A 1 83 ? -7.173 14.426 0.358 1.00 95.50 83 HIS A O 1
ATOM 633 N N . GLU A 1 84 ? -5.163 15.419 0.561 1.00 95.12 84 GLU A N 1
ATOM 634 C CA . GLU A 1 84 ? -4.798 14.759 1.806 1.00 95.12 84 GLU A CA 1
ATOM 635 C C . GLU A 1 84 ? -5.698 15.239 2.950 1.00 95.12 84 GLU A C 1
ATOM 637 O O . GLU A 1 84 ? -5.965 16.432 3.115 1.00 95.12 84 GLU A O 1
ATOM 642 N N . MET A 1 85 ? -6.178 14.287 3.746 1.00 93.50 85 MET A N 1
ATOM 643 C CA . MET A 1 85 ? -6.905 14.588 4.973 1.00 93.50 85 MET A CA 1
ATOM 644 C C . MET A 1 85 ? -5.939 14.711 6.148 1.00 93.50 85 MET A C 1
ATOM 646 O O . MET A 1 85 ? -4.910 14.041 6.195 1.00 93.50 85 MET A O 1
ATOM 650 N N . ASP A 1 86 ? -6.316 15.517 7.140 1.00 92.75 86 ASP A N 1
ATOM 651 C CA . ASP A 1 86 ? -5.595 15.569 8.409 1.00 92.75 86 ASP A CA 1
ATOM 652 C C . ASP A 1 86 ? -5.552 14.178 9.071 1.00 92.75 86 ASP A C 1
ATOM 654 O O . ASP A 1 86 ? -6.590 13.538 9.273 1.00 92.75 86 ASP A O 1
ATOM 658 N N . GLU A 1 87 ? -4.344 13.718 9.412 1.00 88.56 87 GLU A N 1
ATOM 659 C CA . GLU A 1 87 ? -4.086 12.360 9.905 1.00 88.56 87 GLU A CA 1
ATOM 660 C C . GLU A 1 87 ? -4.854 12.062 11.199 1.00 88.56 87 GLU A C 1
ATOM 662 O O . GLU A 1 87 ? -5.456 10.994 11.342 1.00 88.56 87 GLU A O 1
ATOM 667 N N . GLN A 1 88 ? -4.875 13.008 12.140 1.00 89.94 88 GLN A N 1
ATOM 668 C CA . GLN A 1 88 ? -5.559 12.826 13.423 1.00 89.94 88 GLN A CA 1
ATOM 669 C C . GLN A 1 88 ? -7.073 12.763 13.232 1.00 89.94 88 GLN A C 1
ATOM 671 O O . GLN A 1 88 ? -7.745 11.906 13.816 1.00 89.94 88 GLN A O 1
ATOM 676 N N . THR A 1 89 ? -7.601 13.636 12.377 1.00 90.50 89 THR A N 1
ATOM 677 C CA . THR A 1 89 ? -9.021 13.695 12.042 1.00 90.50 89 THR A CA 1
ATOM 678 C C . THR A 1 89 ? -9.478 12.388 11.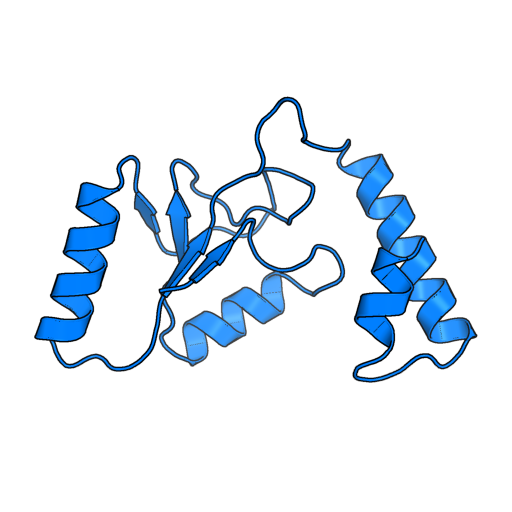408 1.00 90.50 89 THR A C 1
ATOM 680 O O . THR A 1 89 ? -10.413 11.760 11.911 1.00 90.50 89 THR A O 1
ATOM 683 N N . ILE A 1 90 ? -8.804 11.920 10.351 1.00 88.88 90 ILE A N 1
ATOM 684 C CA . ILE A 1 90 ? -9.229 10.697 9.661 1.00 88.88 90 ILE A CA 1
ATOM 685 C C . ILE A 1 90 ? -9.055 9.456 10.536 1.00 88.88 90 ILE A C 1
ATOM 687 O O . ILE A 1 90 ? -9.921 8.580 10.537 1.00 88.88 90 ILE A O 1
ATOM 691 N N . ARG A 1 91 ? -7.995 9.400 11.350 1.00 87.06 91 ARG A N 1
ATOM 692 C CA . ARG A 1 91 ? -7.798 8.323 12.323 1.00 87.06 91 ARG A CA 1
ATOM 693 C C . ARG A 1 91 ? -8.952 8.255 13.320 1.00 87.06 91 ARG A C 1
ATOM 695 O O . ARG A 1 91 ? -9.488 7.174 13.546 1.00 87.06 91 ARG A O 1
ATOM 702 N N . SER A 1 92 ? -9.378 9.395 13.863 1.00 89.88 92 SER A N 1
ATOM 703 C CA . SER A 1 92 ? -10.510 9.454 14.795 1.00 89.88 92 SER A CA 1
ATOM 704 C C . SER A 1 92 ? -11.823 8.991 14.149 1.00 89.88 92 SER A C 1
ATOM 706 O O . SER A 1 92 ? -12.592 8.244 14.766 1.00 89.88 92 SER A O 1
ATOM 708 N N . VAL A 1 93 ? -12.061 9.378 12.890 1.00 88.19 93 VAL A N 1
ATOM 709 C CA . VAL A 1 93 ? -13.226 8.930 12.109 1.00 88.19 93 VAL A CA 1
ATOM 710 C C . VAL A 1 93 ? -13.194 7.413 11.908 1.00 88.19 93 VAL A C 1
ATOM 712 O O . VAL A 1 93 ? -14.185 6.744 12.198 1.00 88.19 93 VAL A O 1
ATOM 715 N N . ILE A 1 94 ? -12.052 6.853 11.498 1.00 86.88 94 ILE A N 1
ATOM 716 C CA . ILE A 1 94 ? -11.879 5.407 11.285 1.00 86.88 94 ILE A CA 1
ATOM 717 C C . ILE A 1 94 ? -12.066 4.627 12.587 1.00 86.88 94 ILE A C 1
ATOM 719 O O . ILE A 1 94 ? -12.818 3.657 12.610 1.00 86.88 94 ILE A O 1
ATOM 723 N N . GLU A 1 95 ? -11.431 5.050 13.682 1.00 88.44 95 GLU A N 1
ATOM 724 C CA . GLU A 1 95 ? -11.551 4.391 14.990 1.00 88.44 95 GLU A CA 1
ATOM 725 C C . GLU A 1 95 ? -13.000 4.411 15.500 1.00 88.44 95 GLU A C 1
ATOM 727 O O . GLU A 1 95 ? -13.493 3.433 16.068 1.00 88.44 95 GLU A O 1
ATOM 732 N N . THR A 1 96 ? -13.719 5.510 15.268 1.00 88.81 96 THR A N 1
ATOM 733 C CA . THR A 1 96 ? -15.145 5.615 15.602 1.00 88.81 96 THR A CA 1
ATOM 734 C C . THR A 1 96 ? -15.990 4.688 14.735 1.00 88.81 96 THR A C 1
ATOM 736 O O . THR A 1 96 ? -16.844 3.971 15.257 1.00 88.81 96 THR A O 1
ATOM 739 N N . ALA A 1 97 ? -15.741 4.661 13.428 1.00 86.00 97 ALA A N 1
ATOM 740 C CA . ALA A 1 97 ? -16.480 3.825 12.495 1.00 86.00 97 ALA A CA 1
ATOM 741 C C . ALA A 1 97 ? -16.244 2.326 12.767 1.00 86.00 97 ALA A C 1
ATOM 743 O O . ALA A 1 97 ? -17.200 1.551 12.757 1.00 86.00 97 ALA A O 1
ATOM 744 N N . LEU A 1 9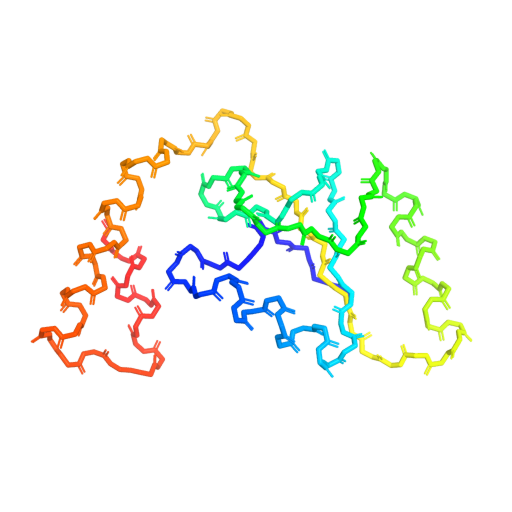8 ? -15.009 1.922 13.091 1.00 86.44 98 LEU A N 1
ATOM 745 C CA . LEU A 1 98 ? -14.660 0.548 13.475 1.00 86.44 98 LEU A CA 1
ATOM 746 C C . LEU A 1 98 ? -15.376 0.114 14.756 1.00 86.44 98 LEU A C 1
ATOM 748 O O . LEU A 1 98 ? -15.960 -0.967 14.791 1.00 86.44 98 LEU A O 1
ATOM 752 N N . ARG A 1 99 ? -15.403 0.975 15.780 1.00 89.44 99 ARG A N 1
ATOM 753 C CA . ARG A 1 99 ? -16.143 0.713 17.024 1.00 89.44 99 ARG A CA 1
ATOM 754 C C . ARG A 1 99 ? -17.636 0.542 16.769 1.00 89.44 99 ARG A C 1
ATOM 756 O O . ARG A 1 99 ? -18.244 -0.389 17.274 1.00 89.44 99 ARG A O 1
ATOM 763 N N . GLN A 1 100 ? -18.219 1.411 15.946 1.00 89.00 100 GLN A N 1
ATOM 764 C CA . GLN A 1 100 ? -19.632 1.317 15.589 1.00 89.00 100 GLN A CA 1
ATOM 765 C C . GLN A 1 100 ? -19.935 0.057 14.775 1.00 89.00 100 GLN A C 1
ATOM 767 O O . GLN A 1 100 ? -20.999 -0.527 14.952 1.00 89.00 100 GLN A O 1
ATOM 772 N N . ALA A 1 101 ? -19.033 -0.369 13.888 1.00 88.31 101 ALA A N 1
ATOM 773 C CA . ALA A 1 101 ? -19.205 -1.615 13.147 1.00 88.31 101 ALA A CA 1
ATOM 774 C C . ALA A 1 101 ? -19.255 -2.818 14.103 1.00 88.31 101 ALA A C 1
ATOM 776 O O . ALA A 1 101 ? -20.127 -3.670 13.948 1.00 88.31 101 ALA A O 1
ATOM 777 N N . ASP A 1 102 ? -18.382 -2.834 15.114 1.00 88.38 102 ASP A N 1
ATOM 778 C CA . ASP A 1 102 ? -18.338 -3.871 16.151 1.00 88.38 102 ASP A CA 1
ATOM 779 C C . ASP A 1 102 ? -19.600 -3.859 17.034 1.00 88.38 102 ASP A C 1
ATOM 781 O O . ASP A 1 102 ? -20.269 -4.879 17.181 1.00 88.38 102 ASP A O 1
ATOM 785 N N . GLU A 1 103 ? -20.018 -2.684 17.521 1.00 93.00 103 GLU A N 1
ATOM 786 C CA . GLU A 1 103 ? -21.248 -2.509 18.316 1.00 93.00 103 GLU A CA 1
ATOM 787 C C . GLU A 1 103 ? -22.524 -2.948 17.573 1.00 93.00 103 GLU A C 1
ATOM 789 O O . GLU A 1 103 ? -23.493 -3.371 18.203 1.00 93.00 103 GLU A O 1
ATOM 794 N N . ASN A 1 104 ? -22.538 -2.842 16.239 1.00 89.94 104 ASN A N 1
ATOM 795 C CA . ASN A 1 104 ? -23.673 -3.223 15.390 1.00 89.94 104 ASN A CA 1
ATOM 796 C C . ASN A 1 104 ? -23.529 -4.629 14.772 1.00 89.94 104 ASN A C 1
ATOM 798 O O . ASN A 1 104 ? -24.319 -4.990 13.900 1.00 89.94 104 ASN A O 1
ATOM 802 N N . ASP A 1 105 ? -22.532 -5.413 15.197 1.00 90.69 105 ASP A N 1
ATOM 803 C CA . ASP A 1 105 ? -22.210 -6.756 14.686 1.00 90.69 105 ASP A CA 1
ATOM 804 C C . ASP A 1 105 ? -22.042 -6.824 13.152 1.00 90.69 105 ASP A C 1
ATOM 806 O O . ASP A 1 105 ? -22.325 -7.841 12.511 1.00 90.69 105 ASP A O 1
ATOM 810 N N . ILE A 1 106 ? -21.572 -5.736 12.531 1.00 87.81 106 ILE A N 1
ATOM 811 C CA . ILE A 1 106 ? -21.351 -5.668 11.084 1.00 87.81 106 ILE A CA 1
ATOM 812 C C . ILE A 1 106 ? -20.084 -6.445 10.748 1.00 87.81 106 ILE A C 1
ATOM 814 O O . ILE A 1 106 ? -18.991 -6.122 11.210 1.00 87.81 106 ILE A O 1
ATOM 818 N N . LYS A 1 107 ? -20.221 -7.478 9.913 1.00 83.88 107 LYS A N 1
ATOM 819 C CA . LYS A 1 107 ? -19.150 -8.443 9.632 1.00 83.88 107 LYS A CA 1
ATOM 820 C C . LYS A 1 107 ? -18.968 -8.715 8.147 1.00 83.88 107 LYS A C 1
ATOM 822 O O . LYS A 1 107 ? -19.837 -8.481 7.310 1.00 83.88 107 LYS A O 1
ATOM 827 N N . GLY A 1 108 ? -17.800 -9.262 7.822 1.00 80.81 108 GLY A N 1
ATOM 828 C CA . GLY A 1 108 ? -17.473 -9.727 6.480 1.00 80.81 108 GLY A CA 1
ATOM 829 C C . GLY A 1 108 ? -17.529 -8.610 5.438 1.00 80.81 108 GLY A C 1
ATOM 830 O O . GLY A 1 108 ? -16.942 -7.544 5.611 1.00 80.81 108 GLY A O 1
ATOM 831 N N . LYS A 1 109 ? -18.228 -8.869 4.331 1.00 82.25 109 LYS A N 1
ATOM 832 C CA . LYS A 1 109 ? -18.288 -7.965 3.172 1.00 82.25 109 LYS A CA 1
ATOM 833 C C . LYS A 1 109 ? -18.973 -6.621 3.461 1.00 82.25 109 LYS A C 1
ATOM 835 O O . LYS A 1 109 ? -18.749 -5.676 2.710 1.00 82.25 109 LYS A O 1
ATOM 840 N N . ASP A 1 110 ? -19.767 -6.535 4.528 1.00 83.31 110 ASP A N 1
ATOM 841 C CA . ASP A 1 110 ? -20.583 -5.357 4.842 1.00 83.31 110 ASP A CA 1
ATOM 842 C C . ASP A 1 110 ? -19.804 -4.297 5.642 1.00 83.31 110 ASP A C 1
ATOM 844 O O . ASP A 1 110 ? -20.198 -3.132 5.683 1.00 83.31 110 ASP A O 1
ATOM 848 N N . VAL A 1 111 ? -18.639 -4.664 6.191 1.00 78.31 111 VAL A N 1
ATOM 849 C CA . VAL A 1 111 ? -17.774 -3.763 6.973 1.00 78.31 111 VAL A CA 1
ATOM 850 C C . VAL A 1 111 ? -17.256 -2.611 6.116 1.00 78.31 111 VAL A C 1
ATOM 852 O O . VAL A 1 111 ? -17.384 -1.452 6.486 1.00 78.31 111 VAL A O 1
ATOM 855 N N . THR A 1 112 ? -16.689 -2.891 4.938 1.00 75.44 112 THR A N 1
ATOM 856 C CA . THR A 1 112 ? -16.096 -1.833 4.101 1.00 75.44 112 THR A CA 1
ATOM 857 C C . THR A 1 112 ? -17.128 -0.808 3.601 1.00 75.44 112 THR A C 1
ATOM 859 O O . THR A 1 112 ? -16.853 0.382 3.731 1.00 75.44 112 THR A O 1
ATOM 862 N N . PRO A 1 113 ? -18.305 -1.198 3.068 1.00 81.88 113 PRO A N 1
ATOM 863 C CA . PRO A 1 113 ? -19.350 -0.236 2.716 1.00 81.88 113 PRO A CA 1
ATOM 864 C C . PRO A 1 113 ? -19.855 0.578 3.912 1.00 81.88 113 PRO A C 1
ATOM 866 O O . PRO A 1 113 ? -20.070 1.777 3.770 1.00 81.88 113 PRO A O 1
ATOM 869 N N . PHE A 1 114 ? -20.005 -0.043 5.087 1.00 79.19 114 PHE A N 1
ATOM 870 C CA . PHE A 1 114 ? -20.434 0.659 6.297 1.00 79.19 114 PHE A CA 1
ATOM 871 C C . PHE A 1 114 ? -19.432 1.733 6.735 1.00 79.19 114 PHE A C 1
ATOM 873 O O . PHE A 1 114 ? -19.832 2.848 7.057 1.00 79.19 114 PHE A O 1
ATOM 880 N N . LEU A 1 115 ? -18.135 1.411 6.708 1.00 74.31 115 LEU A N 1
ATOM 881 C CA . LEU A 1 115 ? -17.079 2.332 7.129 1.00 74.31 115 LEU A CA 1
ATOM 882 C C . LEU A 1 115 ? -16.858 3.491 6.146 1.00 74.31 115 LEU A C 1
ATOM 884 O O . LEU A 1 115 ? -16.396 4.541 6.567 1.00 74.31 115 LEU A O 1
ATOM 88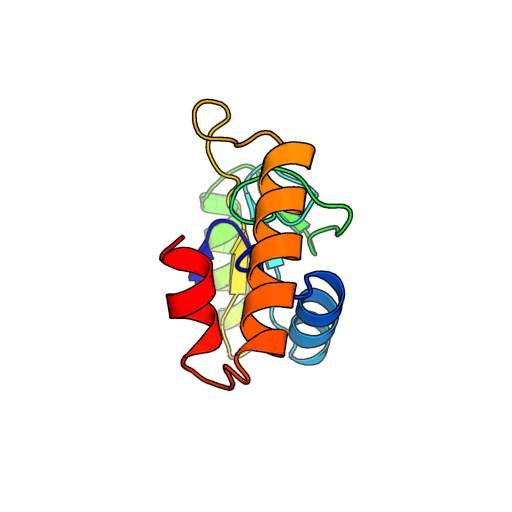8 N N . LEU A 1 116 ? -17.166 3.307 4.857 1.00 73.25 116 LEU A N 1
ATOM 889 C CA . LEU A 1 116 ? -17.003 4.341 3.821 1.00 73.25 116 LEU A CA 1
ATOM 890 C C . LEU A 1 116 ? -18.266 5.180 3.576 1.00 73.25 116 LEU A C 1
ATOM 892 O O . LEU A 1 116 ? -18.198 6.192 2.886 1.00 73.25 116 LEU A O 1
ATOM 896 N N . GLY A 1 117 ? -19.425 4.734 4.065 1.00 71.31 117 GLY A N 1
ATOM 897 C CA . GLY A 1 117 ? -20.703 5.436 3.917 1.00 71.31 117 GLY A CA 1
ATOM 898 C C . GLY A 1 117 ? -20.969 6.502 4.985 1.00 71.31 117 GLY A C 1
ATOM 899 O O . GLY A 1 117 ? -22.038 7.112 4.959 1.00 71.31 117 GLY A O 1
ATOM 900 N N . LYS A 1 118 ? -20.042 6.690 5.926 1.00 56.22 118 LYS A N 1
ATOM 901 C CA . LYS A 1 118 ? -20.072 7.716 6.972 1.00 56.22 118 LYS A CA 1
ATOM 902 C C . LYS A 1 118 ? -18.966 8.730 6.738 1.00 56.22 118 LYS A C 1
ATOM 904 O O . LYS A 1 118 ? -19.221 9.909 7.059 1.00 56.22 118 LYS A O 1
#